Protein AF-A0A6V7HSR3-F1 (afdb_monomer)

Solvent-accessible surface area (backbone atoms only — not comparable to full-atom values): 5310 Å² total; per-residue (Å²): 140,84,80,75,84,73,58,70,68,56,50,52,51,50,30,56,45,45,61,39,98,61,32,75,79,50,52,60,69,57,50,15,46,52,44,39,31,35,43,52,32,24,72,74,68,78,34,58,56,67,58,33,56,57,38,59,58,28,54,84,78,61,82,62,66,62,34,54,52,31,43,51,61,47,47,53,53,52,51,66,71,31,65,87,42,91,63,32,74,78,73,106

InterPro domains:
  IPR024571 ERAP1-like C-terminal domain [PF11838] (1-92)
  IPR050344 Peptidase M1 family aminopeptidases [PTHR11533] (1-88)

Foldseek 3Di:
DDADDDPPVVLVVLLVCLLDPNVVVQPPQRLLSNLLNLLVCCVVVNHPVVSSVSSCVSCVVDDDPSNVVSNCVSVVVVCVVCVPPPCNVVSD

Secondary structure (DSSP, 8-state):
-------HHHHHHHHHHHTSTTGGGS-HHHHHHHHHHHHHHHHTTSS-HHHHHHHHGGGGG---HHHHHHHHHHHHHHHHHHTTSTTHHHH-

Radius of gyration: 12.99 Å; Cα contacts (8 Å, |Δi|>4): 76; chains: 1; bounding box: 30×30×33 Å

pLDDT: mean 95.95, std 4.63, range [63.94, 98.56]

Mean predicted aligned error: 2.65 Å

Nearest PDB structures (foldseek):
  5lhd-assembly1_A  TM=9.501E-01  e=6.294E-04  Homo sapiens
  4kxb-assembly1_A  TM=9.538E-01  e=2.209E-03  Homo sapiens
  7mwb-assembly1_A  TM=9.222E-01  e=1.701E-03  Homo sapiens
  3qnf-assembly1_A  TM=9.169E-01  e=3.187E-03  Homo sapiens
  4p8q-assembly1_B  TM=9.239E-01  e=1.309E-02  Homo sapiens

Sequence (92 aa):
YYRVNYDKTNWDLLTKFLQSSNFEQIPKINRAQLIDDALNLARVGQLEYKVALDLIKYLKAEYDYIPWYSAFQGLGFLQRVLASSKIYSNFK

Organism: NCBI:txid1563983

Structure (mmCIF, N/CA/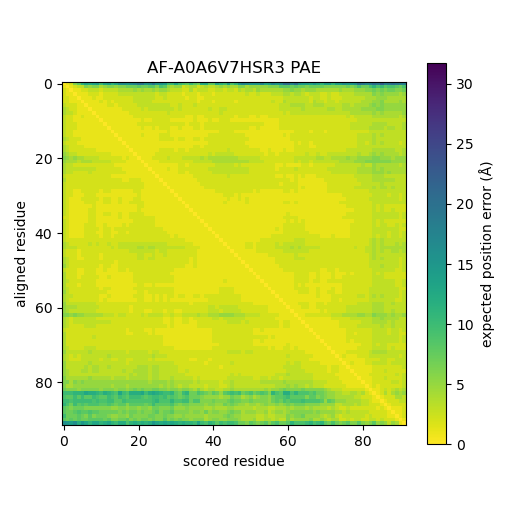C/O backbone):
data_AF-A0A6V7HSR3-F1
#
_entry.id   AF-A0A6V7HSR3-F1
#
loop_
_atom_site.group_PDB
_atom_site.id
_atom_site.type_symbol
_atom_site.label_atom_id
_atom_site.label_alt_id
_atom_site.label_comp_id
_atom_site.label_asym_id
_atom_site.label_entity_id
_atom_site.label_seq_id
_atom_site.pdbx_PDB_ins_code
_atom_site.Cartn_x
_atom_site.Cartn_y
_atom_site.Cartn_z
_atom_site.occupancy
_atom_site.B_iso_or_equiv
_atom_site.auth_seq_id
_atom_site.auth_comp_id
_atom_site.auth_asym_id
_atom_site.auth_atom_id
_atom_site.pdbx_PDB_model_num
ATOM 1 N N . TYR A 1 1 ? 3.139 -20.004 6.200 1.00 63.94 1 TYR A N 1
ATOM 2 C CA . TYR A 1 1 ? 3.018 -18.573 5.858 1.00 63.94 1 TYR A CA 1
ATOM 3 C C . TYR A 1 1 ? 2.393 -18.484 4.473 1.00 63.94 1 TYR A C 1
ATOM 5 O O . TYR A 1 1 ? 2.852 -19.213 3.602 1.00 63.94 1 TYR A O 1
ATOM 13 N N . TYR A 1 2 ? 1.320 -17.709 4.292 1.00 87.75 2 TYR A N 1
ATOM 14 C CA . TYR A 1 2 ? 0.542 -17.623 3.045 1.00 87.75 2 TYR A CA 1
ATOM 15 C C . TYR A 1 2 ? 0.159 -16.168 2.743 1.00 87.75 2 TYR A C 1
ATOM 17 O O . TYR A 1 2 ? 0.144 -15.343 3.653 1.00 87.75 2 TYR A O 1
ATOM 25 N N . ARG A 1 3 ? -0.151 -15.880 1.472 1.00 93.94 3 ARG A N 1
ATOM 26 C CA . ARG A 1 3 ? -0.688 -14.592 1.003 1.00 93.94 3 ARG A CA 1
ATOM 27 C C . ARG A 1 3 ? -2.188 -14.688 0.816 1.00 93.94 3 ARG A C 1
ATOM 29 O O . ARG A 1 3 ? -2.671 -15.751 0.421 1.00 93.94 3 ARG A O 1
ATOM 36 N N . VAL A 1 4 ? -2.907 -13.598 1.050 1.00 96.75 4 VAL A N 1
ATOM 37 C CA . VAL A 1 4 ? -4.355 -13.552 0.835 1.00 96.75 4 VAL A CA 1
ATOM 38 C C . VAL A 1 4 ? -4.670 -12.655 -0.350 1.00 96.75 4 VAL A C 1
ATOM 40 O O . VAL A 1 4 ? -4.282 -11.490 -0.379 1.00 96.75 4 VAL A O 1
ATOM 43 N N . ASN A 1 5 ? -5.387 -13.207 -1.328 1.00 97.44 5 ASN A N 1
ATOM 44 C CA . ASN A 1 5 ? -5.964 -12.432 -2.417 1.00 97.44 5 ASN A CA 1
ATOM 45 C C . ASN A 1 5 ? -7.482 -12.385 -2.256 1.00 97.44 5 ASN A C 1
ATOM 47 O O . ASN A 1 5 ? -8.111 -13.410 -1.991 1.00 97.44 5 ASN A O 1
ATOM 51 N N . TYR A 1 6 ? -8.047 -11.201 -2.440 1.00 96.88 6 TYR A N 1
ATOM 52 C CA . TYR A 1 6 ? -9.480 -10.959 -2.416 1.00 96.88 6 TYR A CA 1
ATOM 53 C C . TYR A 1 6 ? -9.979 -10.634 -3.823 1.00 96.88 6 TYR A C 1
ATOM 55 O O . TYR A 1 6 ? -9.208 -10.245 -4.703 1.00 96.88 6 TYR A O 1
ATOM 63 N N . ASP A 1 7 ? -11.284 -10.758 -4.046 1.00 96.25 7 ASP A N 1
ATOM 64 C CA . ASP A 1 7 ? -11.890 -10.169 -5.234 1.00 96.25 7 ASP A CA 1
ATOM 65 C C . ASP A 1 7 ? -11.768 -8.632 -5.223 1.00 96.25 7 ASP A C 1
ATOM 67 O O . ASP A 1 7 ? -11.461 -7.993 -4.210 1.00 96.25 7 ASP A O 1
ATOM 71 N N . LYS A 1 8 ? -12.017 -8.025 -6.384 1.00 93.88 8 LYS A N 1
ATOM 72 C CA . LYS A 1 8 ? -11.906 -6.576 -6.582 1.00 93.88 8 LYS A CA 1
ATOM 73 C C . LYS A 1 8 ? -12.799 -5.779 -5.629 1.00 93.88 8 LYS A C 1
ATOM 75 O O . LYS A 1 8 ? -12.365 -4.755 -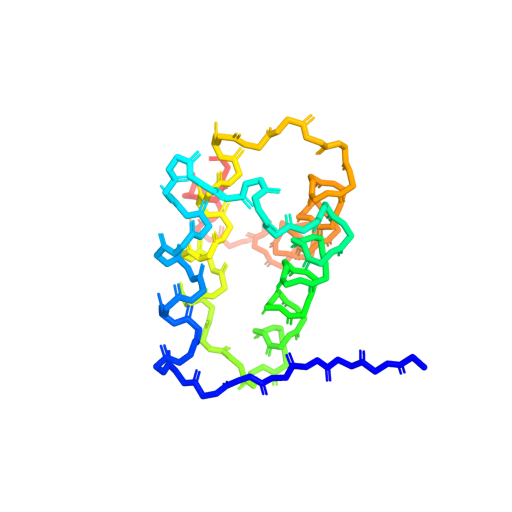5.113 1.00 93.88 8 LYS A O 1
ATOM 80 N N . THR A 1 9 ? -14.015 -6.254 -5.366 1.00 97.25 9 THR A N 1
ATOM 81 C CA . THR A 1 9 ? -14.961 -5.574 -4.476 1.00 97.25 9 THR A CA 1
ATOM 82 C C . THR A 1 9 ? -14.422 -5.521 -3.051 1.00 97.25 9 THR A C 1
ATOM 84 O O . THR A 1 9 ? -14.455 -4.467 -2.419 1.00 97.25 9 THR A O 1
ATOM 87 N N . ASN A 1 10 ? -13.862 -6.621 -2.561 1.00 98.19 10 ASN A N 1
ATOM 88 C CA . ASN A 1 10 ? -13.247 -6.683 -1.243 1.00 98.19 10 ASN A CA 1
ATOM 89 C C . ASN A 1 10 ? -11.981 -5.820 -1.148 1.00 98.19 10 ASN A C 1
ATOM 91 O O . ASN A 1 10 ? -11.812 -5.104 -0.160 1.00 98.19 10 ASN A O 1
ATOM 95 N N . TRP A 1 11 ? -11.133 -5.794 -2.180 1.00 98.25 11 TRP A N 1
ATOM 96 C CA . TRP A 1 11 ? -10.003 -4.858 -2.226 1.00 98.25 11 TRP A CA 1
ATOM 97 C C . TRP A 1 11 ? -10.442 -3.389 -2.205 1.00 98.25 11 TRP A C 1
ATOM 99 O O . TRP A 1 11 ? -9.823 -2.573 -1.517 1.00 98.25 11 TRP A O 1
ATOM 109 N N . ASP A 1 12 ? -11.523 -3.047 -2.906 1.00 97.69 12 ASP A N 1
ATOM 110 C CA . ASP A 1 12 ? -12.080 -1.694 -2.902 1.00 97.69 12 ASP A CA 1
ATOM 111 C C . ASP A 1 12 ? -12.639 -1.319 -1.518 1.00 97.69 12 ASP A C 1
ATOM 113 O O . ASP A 1 12 ? -12.446 -0.192 -1.053 1.00 97.69 12 ASP A O 1
ATOM 117 N N . LEU A 1 13 ? -13.301 -2.254 -0.827 1.00 98.38 13 LEU A N 1
ATOM 118 C CA . LEU A 1 13 ? -13.794 -2.053 0.541 1.00 98.38 13 LEU A CA 1
ATOM 119 C C . LEU A 1 13 ? -12.647 -1.867 1.538 1.00 98.38 13 LEU A C 1
ATOM 121 O O . LEU A 1 13 ? -12.682 -0.931 2.337 1.00 98.38 13 LEU A O 1
ATOM 125 N N . LEU A 1 14 ? -11.610 -2.705 1.459 1.00 98.50 14 LEU A N 1
ATOM 126 C CA . LEU A 1 14 ? -10.414 -2.593 2.296 1.00 98.50 14 LEU A CA 1
ATOM 127 C C . LEU A 1 14 ? -9.698 -1.263 2.063 1.00 98.50 14 LEU A C 1
ATOM 129 O O . LEU A 1 14 ? -9.362 -0.572 3.020 1.00 98.50 14 LEU A O 1
ATOM 133 N N . THR A 1 15 ? -9.529 -0.863 0.801 1.00 98.44 15 THR A N 1
ATOM 134 C CA . THR A 1 15 ? -8.942 0.433 0.435 1.00 98.44 15 THR A CA 1
ATOM 135 C C . THR A 1 15 ? -9.731 1.593 1.040 1.00 98.44 15 THR A C 1
ATOM 137 O O . THR A 1 15 ? -9.147 2.470 1.674 1.00 98.44 15 THR A O 1
ATOM 140 N N . LYS A 1 16 ? -11.064 1.586 0.904 1.00 98.38 16 LYS A N 1
ATOM 141 C CA . LYS A 1 16 ? -11.933 2.618 1.493 1.00 98.38 16 LYS A CA 1
ATOM 142 C C . LYS A 1 16 ? -11.826 2.660 3.015 1.00 98.38 16 LYS A C 1
ATOM 144 O O . LYS A 1 16 ? -11.772 3.746 3.584 1.00 98.38 16 LYS A O 1
ATOM 149 N N . PHE A 1 17 ? -11.782 1.500 3.670 1.00 98.50 17 PHE A N 1
ATOM 150 C CA . PHE A 1 17 ? -11.658 1.426 5.123 1.00 98.50 17 PHE A CA 1
ATOM 151 C C . PHE A 1 17 ? -10.303 1.954 5.604 1.00 98.50 17 PHE A C 1
ATOM 153 O O . PHE A 1 17 ? -10.256 2.769 6.524 1.00 98.50 17 PHE A O 1
ATOM 160 N N . LEU A 1 18 ? -9.210 1.546 4.952 1.00 98.38 18 LEU A N 1
ATOM 161 C CA . LEU A 1 18 ? -7.858 2.002 5.277 1.00 98.38 18 LEU A CA 1
ATOM 162 C C . LEU A 1 18 ? -7.692 3.515 5.093 1.00 98.38 18 LEU A C 1
ATOM 164 O O . LEU A 1 18 ? -6.972 4.145 5.856 1.00 98.38 18 LEU A O 1
ATOM 168 N N . GLN A 1 19 ? -8.373 4.113 4.116 1.00 98.00 19 GLN A N 1
ATOM 169 C CA . GLN A 1 19 ? -8.356 5.564 3.895 1.00 98.00 19 GLN A CA 1
ATOM 170 C C . GLN A 1 19 ? -9.308 6.348 4.818 1.00 98.00 19 GLN A C 1
ATOM 172 O O . GLN A 1 19 ? -9.366 7.575 4.735 1.00 98.00 19 GLN A O 1
ATOM 177 N N . SER A 1 20 ? -10.066 5.672 5.684 1.00 98.00 20 SER A N 1
ATOM 178 C CA . SER A 1 20 ? -10.942 6.321 6.663 1.00 98.00 20 SER A CA 1
ATOM 179 C C . SER A 1 20 ? -10.189 6.707 7.940 1.00 98.00 20 SER A C 1
ATOM 181 O O . SER A 1 20 ? -9.104 6.201 8.217 1.00 98.00 20 SER A O 1
ATOM 183 N N . SER A 1 21 ? -10.805 7.533 8.789 1.00 96.81 21 SER A N 1
ATOM 184 C CA . SER A 1 21 ? -10.285 7.843 10.131 1.00 96.81 21 SER A CA 1
ATOM 185 C C . SER A 1 21 ? -10.256 6.639 11.083 1.00 96.81 21 SER A C 1
ATOM 187 O O . SER A 1 21 ? -9.700 6.739 12.168 1.00 96.81 21 SER A O 1
ATOM 189 N N . ASN A 1 22 ? -10.864 5.512 10.700 1.00 97.44 22 ASN A N 1
ATOM 190 C CA . ASN A 1 22 ? -11.023 4.323 11.537 1.00 97.44 22 ASN A CA 1
ATOM 191 C C . ASN A 1 22 ? -10.025 3.207 11.194 1.00 97.44 22 ASN A C 1
ATOM 193 O O . ASN A 1 22 ? -10.167 2.090 11.691 1.00 97.44 22 ASN A O 1
ATOM 197 N N . PHE A 1 23 ? -9.033 3.475 10.341 1.00 98.00 23 PHE A N 1
ATOM 198 C CA . PHE A 1 23 ? -8.110 2.454 9.836 1.00 98.00 23 PHE A CA 1
ATOM 199 C C . PHE A 1 23 ? -7.365 1.694 10.948 1.00 98.00 23 PHE A C 1
ATOM 201 O O . PHE A 1 23 ? -7.039 0.520 10.775 1.00 98.00 23 PHE A O 1
ATOM 208 N N . GLU A 1 24 ? -7.153 2.325 12.106 1.00 97.75 24 GLU A N 1
ATOM 209 C CA . GLU A 1 24 ? -6.503 1.726 13.276 1.00 97.75 24 GLU A CA 1
ATOM 210 C C . GLU A 1 24 ? -7.291 0.564 13.899 1.00 97.75 24 GLU A C 1
ATOM 212 O O . GLU A 1 24 ? -6.711 -0.244 14.624 1.00 97.75 24 GLU A O 1
ATOM 217 N N . GLN A 1 25 ? -8.582 0.413 13.572 1.00 98.00 25 GLN A N 1
ATOM 218 C CA . GLN A 1 25 ? -9.355 -0.774 13.952 1.00 98.00 25 GLN A CA 1
ATOM 219 C C . GLN A 1 25 ? -8.810 -2.053 13.300 1.00 98.00 25 GLN A C 1
ATOM 221 O O . GLN A 1 25 ? -8.978 -3.140 13.850 1.00 98.00 25 GLN A O 1
ATOM 226 N N . ILE A 1 26 ? -8.137 -1.943 12.147 1.00 98.06 26 ILE A N 1
ATOM 227 C CA . ILE A 1 26 ? -7.345 -3.043 11.597 1.00 98.06 26 ILE A CA 1
ATOM 228 C C . ILE A 1 26 ? -5.985 -3.019 12.302 1.00 98.06 26 ILE A C 1
ATOM 230 O O . ILE A 1 26 ? -5.269 -2.023 12.179 1.00 98.06 26 ILE A O 1
ATOM 234 N N . PRO A 1 27 ? -5.565 -4.100 12.986 1.00 98.19 27 PRO A N 1
ATOM 235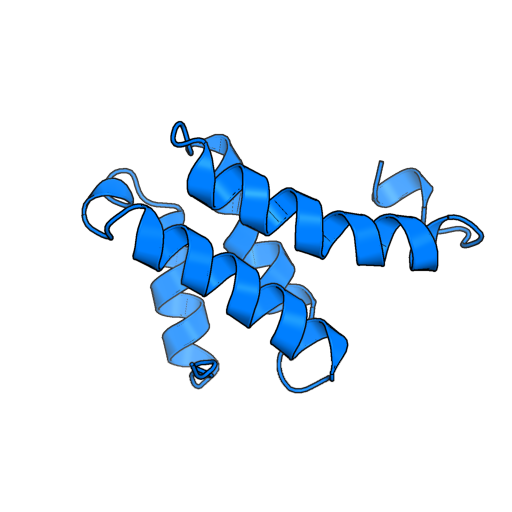 C CA . PRO A 1 27 ? -4.275 -4.139 13.664 1.00 98.19 27 PRO A CA 1
ATOM 236 C C . PRO A 1 27 ? -3.110 -3.860 12.712 1.00 98.19 27 PRO A C 1
ATOM 238 O O . PRO A 1 27 ? -3.112 -4.304 11.563 1.00 98.19 27 PRO A O 1
ATOM 241 N N . LYS A 1 28 ? -2.061 -3.193 13.200 1.00 98.25 28 LYS A N 1
ATOM 242 C CA . LYS A 1 28 ? -0.898 -2.801 12.382 1.00 98.25 28 LYS A CA 1
ATOM 243 C C . LYS A 1 28 ? -0.241 -3.948 11.614 1.00 98.25 28 LYS A C 1
ATOM 245 O O . LYS A 1 28 ? 0.213 -3.751 10.493 1.00 98.25 28 LYS A O 1
ATOM 250 N N . ILE A 1 29 ? -0.230 -5.155 12.184 1.00 98.06 29 ILE A N 1
ATOM 251 C CA . ILE A 1 29 ? 0.298 -6.357 11.520 1.00 98.06 29 ILE A CA 1
ATOM 252 C C . ILE A 1 29 ? -0.561 -6.709 1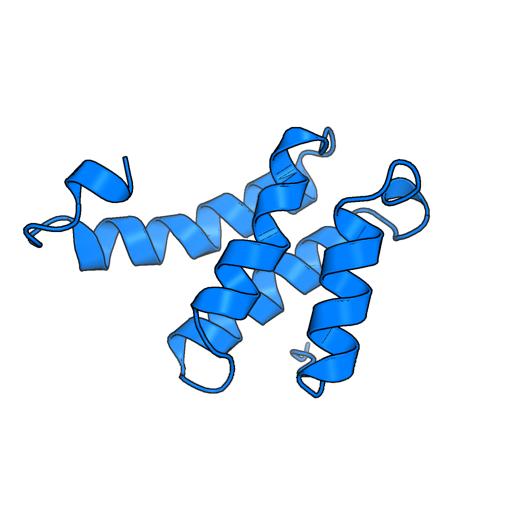0.299 1.00 98.06 29 ILE A C 1
ATOM 254 O O . ILE A 1 29 ? -0.023 -6.976 9.229 1.00 98.06 29 ILE A O 1
ATOM 258 N N . ASN A 1 30 ? -1.886 -6.643 10.426 1.00 98.19 30 ASN A N 1
ATOM 259 C CA . ASN A 1 30 ? -2.812 -6.895 9.326 1.00 98.19 30 ASN A CA 1
ATOM 260 C C . ASN A 1 30 ? -2.726 -5.803 8.256 1.00 98.19 30 ASN A C 1
ATOM 262 O O . ASN A 1 30 ? -2.733 -6.127 7.075 1.00 98.19 30 ASN A O 1
ATOM 266 N N . ARG A 1 31 ? -2.577 -4.525 8.632 1.00 98.50 31 ARG A N 1
ATOM 267 C CA . ARG A 1 31 ? -2.362 -3.440 7.654 1.00 98.50 31 ARG A CA 1
ATOM 268 C C . ARG A 1 31 ? -1.074 -3.653 6.858 1.00 98.50 31 ARG A C 1
ATOM 270 O O . ARG A 1 31 ? -1.072 -3.569 5.634 1.00 98.50 31 ARG A O 1
ATOM 277 N N . ALA A 1 32 ? 0.001 -4.029 7.546 1.00 98.44 32 ALA A N 1
ATOM 278 C CA . ALA A 1 32 ? 1.271 -4.370 6.918 1.00 98.44 32 ALA A CA 1
ATOM 279 C C . ALA A 1 32 ? 1.180 -5.597 6.001 1.00 98.44 32 ALA A C 1
ATOM 281 O O . ALA A 1 32 ? 1.800 -5.605 4.938 1.00 98.44 32 ALA A O 1
ATOM 282 N N . GLN A 1 33 ? 0.395 -6.607 6.387 1.00 98.12 33 GLN A N 1
ATOM 283 C CA . GLN A 1 33 ? 0.118 -7.770 5.548 1.00 98.12 33 GLN A CA 1
ATOM 284 C C . GLN A 1 33 ? -0.695 -7.389 4.306 1.00 98.12 33 GLN A C 1
ATOM 286 O O . GLN A 1 33 ? -0.350 -7.828 3.218 1.00 98.12 33 GLN A O 1
ATOM 291 N N . LEU A 1 34 ? -1.724 -6.544 4.436 1.00 98.50 34 LEU A N 1
ATOM 292 C CA . LEU A 1 34 ? -2.519 -6.063 3.300 1.00 98.50 34 LEU A CA 1
ATOM 293 C C . LEU A 1 34 ? -1.650 -5.328 2.273 1.00 98.50 34 LEU A C 1
ATOM 295 O O . LEU A 1 34 ? -1.797 -5.560 1.077 1.00 98.50 34 LEU A O 1
ATOM 299 N N . ILE A 1 35 ? -0.720 -4.484 2.732 1.00 98.56 35 ILE A N 1
ATOM 300 C CA . ILE A 1 35 ? 0.245 -3.805 1.857 1.00 98.56 35 ILE A CA 1
ATOM 301 C C . ILE A 1 35 ? 1.162 -4.816 1.161 1.00 98.56 35 ILE A C 1
ATOM 303 O O . ILE A 1 35 ? 1.340 -4.746 -0.057 1.00 98.56 35 ILE A O 1
ATOM 307 N N . ASP A 1 36 ? 1.760 -5.736 1.924 1.00 98.19 36 ASP A N 1
ATOM 308 C CA . ASP A 1 36 ? 2.698 -6.721 1.381 1.00 98.19 36 ASP A CA 1
ATOM 309 C C . ASP A 1 36 ? 2.003 -7.638 0.365 1.00 98.19 36 ASP A C 1
ATOM 311 O O . ASP A 1 36 ? 2.500 -7.820 -0.748 1.00 98.19 36 ASP A O 1
ATOM 315 N N . ASP A 1 37 ? 0.820 -8.155 0.693 1.00 98.31 37 ASP A N 1
ATOM 316 C CA . ASP A 1 37 ? 0.030 -8.990 -0.208 1.00 98.31 37 ASP A CA 1
ATOM 317 C C . ASP A 1 37 ? -0.374 -8.210 -1.463 1.00 98.31 37 ASP A C 1
ATOM 319 O O . ASP A 1 37 ? -0.091 -8.676 -2.565 1.00 98.31 37 ASP A O 1
ATOM 323 N N . ALA A 1 38 ? -0.921 -6.995 -1.340 1.00 98.38 38 ALA A N 1
ATOM 324 C CA . ALA A 1 38 ? -1.324 -6.198 -2.499 1.00 98.38 38 ALA A CA 1
ATOM 325 C C . ALA A 1 38 ? -0.151 -5.912 -3.458 1.00 98.38 38 ALA A C 1
ATOM 327 O O . ALA A 1 38 ? -0.275 -6.106 -4.670 1.00 98.38 38 ALA A O 1
ATOM 328 N N . LEU A 1 39 ? 1.012 -5.499 -2.939 1.00 98.00 39 LEU A N 1
ATOM 329 C CA . LEU A 1 39 ? 2.179 -5.172 -3.768 1.00 98.00 39 LEU A CA 1
ATOM 330 C C . LEU A 1 39 ? 2.826 -6.416 -4.397 1.00 98.00 39 LEU A C 1
ATOM 332 O O . LEU A 1 39 ? 3.297 -6.347 -5.536 1.00 98.00 39 LEU A O 1
ATOM 336 N N . ASN A 1 40 ? 2.844 -7.558 -3.700 1.00 97.69 40 ASN A N 1
ATOM 337 C CA . ASN A 1 40 ? 3.368 -8.806 -4.263 1.00 97.69 40 ASN A CA 1
ATOM 338 C C . ASN A 1 40 ? 2.399 -9.438 -5.270 1.00 97.69 40 ASN A C 1
ATOM 340 O O . ASN A 1 40 ? 2.854 -9.915 -6.307 1.00 97.69 40 ASN A O 1
ATOM 344 N N . LEU A 1 41 ? 1.088 -9.405 -5.016 1.00 98.25 41 LEU A N 1
ATOM 345 C CA . LEU A 1 41 ? 0.069 -9.870 -5.962 1.00 98.25 41 LEU A CA 1
ATOM 346 C C . LEU A 1 41 ? 0.090 -9.031 -7.241 1.00 98.25 41 LEU A C 1
ATOM 348 O O . LEU A 1 41 ? 0.035 -9.585 -8.339 1.00 98.25 41 LEU A O 1
ATOM 352 N N . ALA A 1 42 ? 0.259 -7.711 -7.115 1.00 97.62 42 ALA A N 1
ATOM 353 C CA . ALA A 1 42 ? 0.409 -6.836 -8.270 1.00 97.62 42 ALA A CA 1
ATOM 354 C C . ALA A 1 42 ? 1.670 -7.147 -9.083 1.00 97.62 42 ALA A C 1
ATOM 356 O O . ALA A 1 42 ? 1.622 -7.200 -10.311 1.00 97.62 42 ALA A O 1
ATOM 357 N N . ARG A 1 43 ? 2.785 -7.448 -8.405 1.00 96.06 43 ARG A N 1
ATOM 358 C CA . ARG A 1 43 ? 4.043 -7.842 -9.057 1.00 96.06 43 ARG A CA 1
ATOM 359 C C . ARG A 1 43 ? 3.894 -9.080 -9.942 1.00 96.06 43 ARG A C 1
ATOM 361 O O . ARG A 1 43 ? 4.527 -9.139 -10.991 1.00 96.06 43 ARG A O 1
ATOM 368 N N . VAL A 1 44 ? 3.094 -10.059 -9.523 1.00 96.50 44 VAL A N 1
ATOM 369 C CA . VAL A 1 44 ? 2.878 -11.310 -10.275 1.00 96.50 44 VAL A CA 1
ATOM 370 C C . VAL A 1 44 ? 1.648 -11.259 -11.192 1.00 96.50 44 VAL A C 1
ATOM 372 O O . VAL A 1 44 ? 1.264 -12.281 -11.752 1.00 96.50 44 VAL A O 1
ATOM 375 N N . GLY A 1 45 ? 1.015 -10.090 -11.346 1.00 96.44 45 GLY A N 1
ATOM 376 C CA . GLY A 1 45 ? -0.151 -9.901 -12.214 1.00 96.44 45 GLY A CA 1
ATOM 377 C C . GLY A 1 45 ? -1.461 -10.496 -11.680 1.00 96.44 45 GLY A C 1
ATOM 378 O O . GLY A 1 45 ? -2.424 -10.605 -12.431 1.00 96.44 45 GLY A O 1
ATOM 379 N N . GLN A 1 46 ? -1.516 -10.873 -10.399 1.00 97.56 46 GLN A N 1
ATOM 380 C CA . GLN A 1 46 ? -2.720 -11.404 -9.737 1.00 97.56 46 GLN A CA 1
ATOM 381 C C . GLN A 1 46 ? -3.608 -10.315 -9.116 1.00 97.56 46 GLN A C 1
ATOM 383 O O . GLN A 1 46 ? -4.716 -10.603 -8.664 1.00 97.56 46 GLN A O 1
ATOM 388 N N . LEU A 1 47 ? -3.122 -9.075 -9.092 1.00 97.88 47 LEU A N 1
ATOM 389 C CA . LEU A 1 47 ? -3.862 -7.876 -8.717 1.00 97.88 47 LEU A CA 1
ATOM 390 C C . LEU A 1 47 ? -3.468 -6.743 -9.671 1.00 97.88 47 LEU A C 1
ATOM 392 O O . LEU A 1 47 ? -2.317 -6.643 -10.089 1.00 97.88 47 LEU A O 1
ATOM 396 N N . GLU A 1 48 ? -4.399 -5.867 -10.032 1.00 97.62 48 GLU A N 1
ATOM 397 C CA . GLU A 1 48 ? -4.047 -4.684 -10.818 1.00 97.6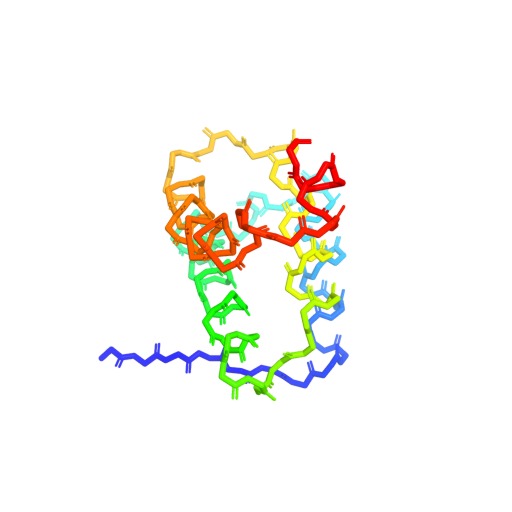2 48 GLU A CA 1
ATOM 398 C C . GLU A 1 48 ? -3.160 -3.745 -9.981 1.00 97.62 48 GLU A C 1
ATOM 400 O O . GLU A 1 48 ? -3.507 -3.402 -8.848 1.00 97.62 48 GLU A O 1
ATOM 405 N N . TYR A 1 49 ? -2.060 -3.238 -10.554 1.00 95.88 49 TYR A N 1
ATOM 406 C CA . TYR A 1 49 ? -1.222 -2.237 -9.876 1.00 95.88 49 TYR A CA 1
ATOM 407 C C . TYR A 1 49 ? -2.018 -1.008 -9.436 1.00 95.88 49 TYR A C 1
ATOM 409 O O . TYR A 1 49 ? -1.712 -0.435 -8.397 1.00 95.88 49 TYR A O 1
ATOM 417 N N . LYS A 1 50 ? -3.067 -0.632 -10.176 1.00 96.75 50 LYS A N 1
ATOM 418 C CA . LYS A 1 50 ? -3.981 0.439 -9.772 1.00 96.75 50 LYS A CA 1
ATOM 419 C C . LYS A 1 50 ? -4.570 0.182 -8.381 1.00 96.75 50 LYS A C 1
ATOM 421 O O . LYS A 1 50 ? -4.554 1.087 -7.560 1.00 96.75 50 LYS A O 1
ATOM 426 N N . VAL A 1 51 ? -5.038 -1.036 -8.107 1.00 97.88 51 VAL A N 1
ATOM 427 C CA . VAL A 1 51 ? -5.645 -1.397 -6.817 1.00 97.88 51 VAL A CA 1
ATOM 428 C C . VAL A 1 51 ? -4.601 -1.371 -5.703 1.00 97.88 51 VAL A C 1
ATOM 430 O O . VAL A 1 51 ? -4.830 -0.760 -4.665 1.00 97.88 51 VAL A O 1
ATOM 433 N N . ALA A 1 52 ? -3.422 -1.956 -5.933 1.00 97.94 52 ALA A N 1
ATOM 434 C CA . ALA A 1 52 ? -2.351 -1.950 -4.938 1.00 97.94 52 ALA A CA 1
ATOM 435 C C . ALA A 1 52 ? -1.843 -0.529 -4.625 1.00 97.94 52 ALA A C 1
ATOM 437 O O . ALA A 1 52 ? -1.638 -0.183 -3.463 1.00 97.94 52 ALA A O 1
ATOM 438 N N . LEU A 1 53 ? -1.672 0.309 -5.654 1.00 97.31 53 LEU A N 1
ATOM 439 C CA . LEU A 1 53 ? -1.251 1.701 -5.497 1.00 97.31 53 LEU A CA 1
ATOM 440 C C . LEU A 1 53 ? -2.348 2.568 -4.867 1.00 97.31 53 LEU A C 1
ATOM 442 O O . LEU A 1 53 ? -2.033 3.457 -4.082 1.00 97.31 53 LEU A O 1
ATOM 446 N N . ASP A 1 54 ? -3.624 2.309 -5.170 1.00 98.19 54 ASP A N 1
ATOM 447 C CA . ASP A 1 54 ? -4.758 2.973 -4.521 1.00 98.19 54 ASP A CA 1
ATOM 448 C C . ASP A 1 54 ? -4.836 2.608 -3.032 1.00 98.19 54 ASP A C 1
ATOM 450 O O . ASP A 1 54 ? -5.049 3.496 -2.203 1.00 98.19 54 ASP A O 1
ATOM 454 N N . LEU A 1 55 ? -4.592 1.342 -2.679 1.00 98.44 55 LEU A N 1
ATOM 455 C CA . LEU A 1 55 ? -4.562 0.881 -1.293 1.00 98.44 55 LEU A CA 1
ATOM 456 C C . LEU A 1 55 ? -3.519 1.652 -0.484 1.00 98.44 55 LEU A C 1
ATOM 458 O O . LEU A 1 55 ? -3.873 2.292 0.503 1.00 98.44 55 LEU A O 1
ATOM 462 N N . ILE A 1 56 ? -2.256 1.681 -0.925 1.00 98.00 56 ILE A N 1
ATOM 463 C CA . ILE A 1 56 ? -1.161 2.300 -0.155 1.00 98.00 56 ILE A CA 1
ATOM 464 C C . ILE A 1 56 ? -1.254 3.829 -0.031 1.00 98.00 56 ILE A C 1
ATOM 466 O O . ILE A 1 56 ? -0.506 4.412 0.749 1.00 98.00 56 ILE A O 1
ATOM 470 N N . LYS A 1 57 ? -2.185 4.505 -0.724 1.00 98.12 57 LYS A N 1
ATOM 471 C CA . LYS A 1 57 ? -2.452 5.943 -0.502 1.00 98.12 57 LYS A CA 1
ATOM 472 C C . LYS A 1 57 ? -2.840 6.248 0.943 1.00 98.12 57 LYS A C 1
ATOM 474 O O . LYS A 1 57 ? -2.607 7.362 1.411 1.00 98.12 57 LYS A O 1
ATOM 479 N N . TYR A 1 58 ? -3.400 5.265 1.650 1.00 98.12 58 TYR A N 1
ATOM 480 C CA . TYR A 1 58 ? -3.758 5.410 3.056 1.00 98.12 58 TYR A CA 1
ATOM 481 C C . TYR A 1 58 ? -2.548 5.715 3.956 1.00 98.12 58 TYR A C 1
ATOM 483 O O . TYR A 1 58 ? -2.719 6.349 4.994 1.00 98.12 58 TYR A O 1
ATOM 491 N N . LEU A 1 59 ? -1.325 5.349 3.534 1.00 98.25 59 LEU A N 1
ATOM 492 C CA . LEU A 1 59 ? -0.090 5.578 4.293 1.00 98.25 59 LEU A CA 1
ATOM 493 C C . LEU A 1 59 ? 0.117 7.045 4.685 1.00 98.25 59 LEU A C 1
ATOM 495 O O . LEU A 1 59 ? 0.794 7.322 5.667 1.00 98.25 59 LEU A O 1
ATOM 499 N N . LYS A 1 60 ? -0.514 7.994 3.980 1.00 97.62 60 LYS A N 1
ATOM 500 C CA . LYS A 1 60 ? -0.531 9.412 4.368 1.00 97.62 60 LYS A CA 1
ATOM 501 C C . LYS A 1 60 ? -1.024 9.642 5.810 1.00 97.62 60 LYS A C 1
ATOM 503 O O . LYS A 1 60 ? -0.633 10.635 6.417 1.00 97.62 60 LYS A O 1
ATOM 508 N N . ALA A 1 61 ? -1.879 8.763 6.330 1.00 97.56 61 ALA A N 1
ATOM 509 C CA . ALA A 1 61 ? -2.414 8.803 7.691 1.00 97.56 61 ALA A CA 1
ATOM 510 C C . ALA A 1 61 ? -1.798 7.739 8.623 1.00 97.56 61 ALA A C 1
ATOM 512 O O . ALA A 1 61 ? -2.216 7.630 9.768 1.00 97.56 61 ALA A O 1
ATOM 513 N N . GLU A 1 62 ? -0.833 6.943 8.154 1.00 97.88 62 GLU A N 1
ATOM 514 C CA . GLU A 1 62 ? -0.244 5.837 8.914 1.00 97.88 62 GLU A CA 1
ATOM 515 C C . GLU A 1 62 ? 0.933 6.299 9.782 1.00 97.88 62 GLU A C 1
ATOM 517 O O . GLU A 1 62 ? 1.862 6.949 9.293 1.00 97.88 62 GLU A O 1
ATOM 522 N N . TYR A 1 63 ? 0.935 5.878 11.048 1.00 96.50 63 TYR A N 1
ATOM 523 C CA . TYR A 1 63 ? 1.963 6.235 12.034 1.00 96.50 63 TYR A CA 1
ATOM 524 C C . TYR A 1 63 ? 2.799 5.037 12.497 1.00 96.50 63 TYR A C 1
ATOM 526 O O . TYR A 1 63 ? 3.899 5.220 13.021 1.00 96.50 63 TYR A O 1
ATOM 534 N N . ASP A 1 64 ? 2.315 3.804 12.310 1.00 98.25 64 ASP A N 1
ATOM 535 C CA . ASP A 1 64 ? 3.053 2.616 12.724 1.00 98.25 64 ASP A CA 1
ATOM 536 C C . ASP A 1 64 ? 4.215 2.313 11.765 1.00 98.25 64 ASP A C 1
ATOM 538 O O . ASP A 1 64 ? 4.090 2.353 10.542 1.00 98.25 64 ASP A O 1
ATOM 542 N N . TYR A 1 65 ? 5.354 1.903 12.327 1.00 97.81 65 TYR A N 1
ATOM 543 C CA . TYR A 1 65 ? 6.536 1.521 11.548 1.00 97.81 65 TYR A CA 1
ATOM 544 C C . TYR A 1 65 ? 6.294 0.306 10.636 1.00 97.81 65 TYR A C 1
ATOM 546 O O . TYR A 1 65 ? 6.783 0.262 9.508 1.00 97.81 65 TYR A O 1
ATOM 554 N N . ILE A 1 66 ? 5.556 -0.697 11.125 1.00 97.94 66 ILE A N 1
ATOM 555 C CA . ILE A 1 66 ? 5.440 -2.004 10.460 1.00 97.94 66 ILE A CA 1
ATOM 556 C C . ILE A 1 66 ? 4.767 -1.880 9.071 1.00 97.94 66 ILE A C 1
ATOM 558 O O . ILE A 1 66 ? 5.327 -2.408 8.109 1.00 97.94 66 ILE A O 1
ATOM 562 N N . PRO A 1 67 ? 3.641 -1.155 8.899 1.00 98.44 67 PRO A N 1
ATOM 563 C CA . PRO A 1 67 ? 3.051 -0.935 7.575 1.00 98.44 67 PRO A CA 1
ATOM 564 C C . PRO A 1 67 ? 3.940 -0.134 6.614 1.00 98.44 67 PRO A C 1
ATOM 566 O O . PRO A 1 67 ? 4.062 -0.503 5.444 1.00 98.44 67 PRO A O 1
ATOM 569 N N . TRP A 1 68 ? 4.625 0.906 7.103 1.00 98.50 68 TRP A N 1
ATOM 570 C CA . TRP A 1 68 ? 5.598 1.661 6.305 1.00 98.50 68 TRP A 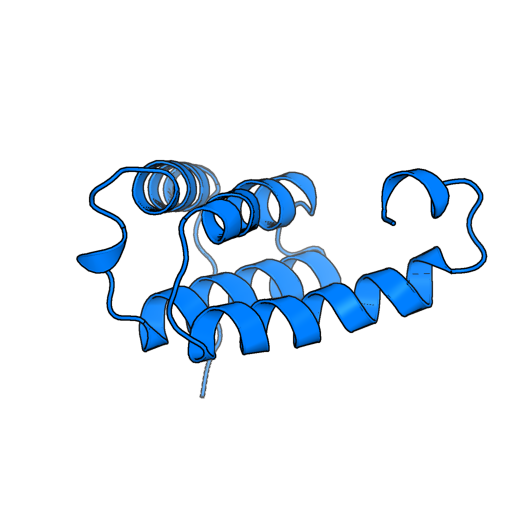CA 1
ATOM 571 C C . TRP A 1 68 ? 6.746 0.780 5.814 1.00 98.50 68 TRP A C 1
ATOM 573 O O . TRP A 1 68 ? 7.130 0.856 4.647 1.00 98.50 68 TRP A O 1
ATOM 583 N N . TYR A 1 69 ? 7.264 -0.101 6.672 1.00 98.12 69 TYR A N 1
ATOM 584 C CA . TYR A 1 69 ? 8.300 -1.054 6.288 1.00 98.12 69 TYR A CA 1
ATOM 585 C C . TYR A 1 69 ? 7.837 -1.972 5.145 1.00 98.12 69 TYR A C 1
ATOM 587 O O . TYR A 1 69 ? 8.541 -2.080 4.138 1.00 98.12 69 TYR A O 1
ATOM 595 N N . SER A 1 70 ? 6.638 -2.565 5.241 1.00 97.75 70 SER A N 1
ATOM 596 C CA . SER A 1 70 ? 6.057 -3.365 4.148 1.00 97.75 70 SER A CA 1
ATOM 597 C C . SER A 1 70 ? 5.941 -2.567 2.847 1.00 97.75 70 SER A C 1
ATOM 599 O O . SER A 1 70 ? 6.288 -3.064 1.772 1.00 97.75 70 SER A O 1
ATOM 601 N N . ALA A 1 71 ? 5.503 -1.309 2.934 1.00 98.00 71 ALA A N 1
ATOM 602 C CA . ALA A 1 71 ? 5.376 -0.438 1.773 1.00 98.00 71 ALA A CA 1
ATOM 603 C C . ALA A 1 71 ? 6.728 -0.177 1.101 1.00 98.00 71 ALA A C 1
ATOM 605 O O . ALA A 1 71 ? 6.846 -0.335 -0.114 1.00 98.00 71 ALA A O 1
ATOM 606 N N . PHE A 1 72 ? 7.767 0.157 1.872 1.00 97.50 72 PHE A N 1
ATOM 607 C CA . PHE A 1 72 ? 9.104 0.400 1.328 1.00 97.50 72 PHE A CA 1
ATOM 608 C C . PHE A 1 72 ? 9.702 -0.840 0.658 1.00 97.50 72 PHE A C 1
ATOM 610 O O . PHE A 1 72 ? 10.326 -0.713 -0.396 1.00 97.50 72 PHE A O 1
ATOM 617 N N . GLN A 1 73 ? 9.471 -2.039 1.201 1.00 95.44 73 GLN A N 1
ATOM 618 C CA . GLN A 1 73 ? 9.908 -3.283 0.557 1.00 95.44 73 GLN A CA 1
ATOM 619 C C . GLN A 1 73 ? 9.253 -3.473 -0.819 1.00 95.44 73 GLN A C 1
ATOM 621 O O . GLN A 1 73 ? 9.930 -3.775 -1.808 1.00 95.44 73 GLN A O 1
ATOM 626 N N . GLY A 1 74 ? 7.939 -3.255 -0.910 1.00 94.56 74 GLY A N 1
ATOM 627 C CA . GLY A 1 74 ? 7.213 -3.378 -2.171 1.00 94.56 74 GLY A CA 1
ATOM 628 C C . GLY A 1 74 ? 7.557 -2.274 -3.179 1.00 94.56 74 GLY A C 1
ATOM 629 O O . GLY A 1 74 ? 7.810 -2.573 -4.349 1.00 94.56 74 GLY A O 1
ATOM 630 N N . LEU A 1 75 ? 7.645 -1.017 -2.734 1.00 95.94 75 LEU A N 1
ATOM 631 C CA . LEU A 1 75 ? 8.008 0.134 -3.570 1.00 95.94 75 LEU A CA 1
ATOM 632 C C . LEU A 1 75 ? 9.463 0.085 -4.036 1.00 95.94 75 LEU A C 1
ATOM 634 O O . LEU A 1 75 ? 9.744 0.494 -5.159 1.00 95.94 75 LEU A O 1
ATOM 638 N N . GLY A 1 76 ? 10.380 -0.479 -3.247 1.00 95.75 76 GLY A N 1
ATOM 639 C CA . GLY A 1 76 ? 11.774 -0.660 -3.654 1.00 95.75 76 GLY A CA 1
ATOM 640 C C . GLY A 1 76 ? 11.915 -1.522 -4.913 1.00 95.75 76 GLY A C 1
ATOM 641 O O . GLY A 1 76 ? 12.813 -1.300 -5.724 1.00 95.75 76 GLY A O 1
ATOM 642 N 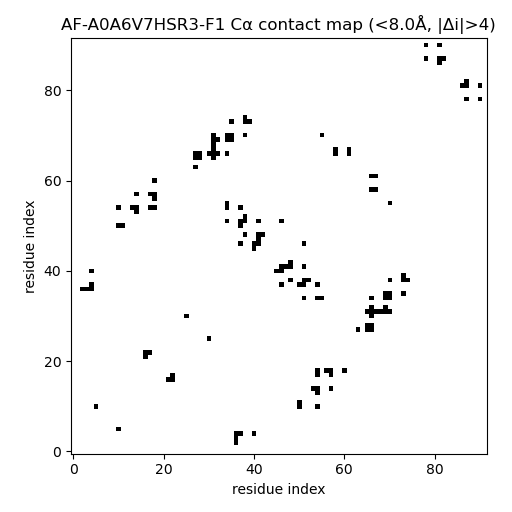N . PHE A 1 77 ? 11.007 -2.479 -5.131 1.00 93.31 77 PHE A N 1
ATOM 643 C CA . PHE A 1 77 ? 10.938 -3.206 -6.401 1.00 93.31 77 PHE A CA 1
ATOM 644 C C . PHE A 1 77 ? 10.521 -2.295 -7.561 1.00 93.31 77 PHE A C 1
ATOM 646 O O . PHE A 1 77 ? 11.192 -2.291 -8.592 1.00 93.31 77 PHE A O 1
ATOM 653 N N . LEU A 1 78 ? 9.455 -1.506 -7.386 1.00 92.44 78 LEU A N 1
ATOM 654 C CA . LEU A 1 78 ? 8.997 -0.569 -8.415 1.00 92.44 78 LEU A CA 1
ATOM 655 C C . LEU A 1 78 ? 10.067 0.467 -8.740 1.00 92.44 78 LEU A C 1
ATOM 657 O O . LEU A 1 78 ? 10.327 0.710 -9.911 1.00 92.44 78 LEU A O 1
ATOM 661 N N . GLN A 1 79 ? 10.755 0.996 -7.732 1.00 94.3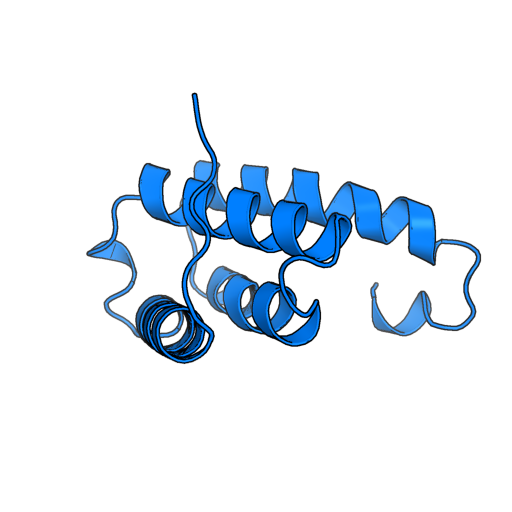8 79 GLN A N 1
ATOM 662 C CA . GLN A 1 79 ? 11.868 1.916 -7.923 1.00 94.38 79 GLN A CA 1
ATOM 663 C C . GLN A 1 79 ? 12.941 1.314 -8.837 1.00 94.38 79 GLN A C 1
ATOM 665 O O . GLN A 1 79 ? 13.370 1.971 -9.779 1.00 94.38 79 GLN A O 1
ATOM 670 N N . ARG A 1 80 ? 13.343 0.055 -8.607 1.00 93.25 80 ARG A N 1
ATOM 671 C CA . ARG A 1 80 ? 14.350 -0.627 -9.440 1.00 93.25 80 ARG A CA 1
ATOM 672 C C . ARG A 1 80 ? 13.882 -0.832 -10.878 1.00 93.25 80 ARG A C 1
ATOM 674 O O . ARG A 1 80 ? 14.662 -0.613 -11.796 1.00 93.25 80 ARG A O 1
ATOM 681 N N . VAL A 1 81 ? 12.631 -1.247 -11.074 1.00 92.25 81 VAL A N 1
ATOM 682 C CA . VAL A 1 81 ? 12.082 -1.512 -12.415 1.00 92.25 81 VAL A CA 1
ATOM 683 C C . VAL A 1 81 ? 11.844 -0.217 -13.189 1.00 92.25 81 VAL A C 1
ATOM 685 O O . VAL A 1 81 ? 12.071 -0.161 -14.394 1.00 92.25 81 VAL A O 1
ATOM 688 N N . LEU A 1 82 ? 11.405 0.837 -12.503 1.00 93.50 82 LEU A N 1
ATOM 689 C CA . LEU A 1 82 ? 11.070 2.111 -13.124 1.00 93.50 82 LEU A CA 1
ATOM 690 C C . LEU A 1 82 ? 12.283 3.021 -13.313 1.00 93.50 82 LEU A C 1
ATOM 692 O O . LEU A 1 82 ? 12.175 3.940 -14.116 1.00 93.50 82 LEU A O 1
ATOM 696 N N . ALA A 1 83 ? 13.416 2.781 -12.647 1.00 92.5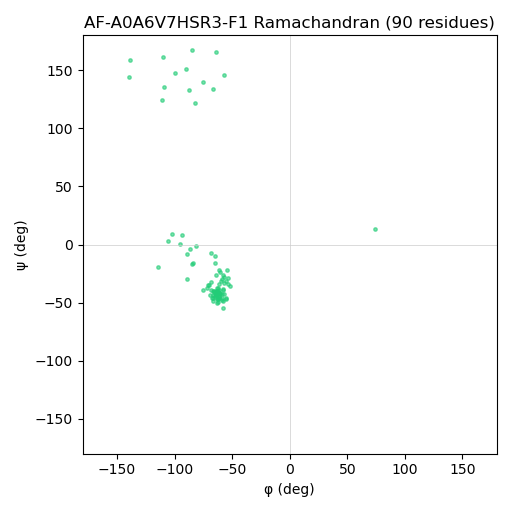0 83 ALA A N 1
ATOM 697 C CA . ALA A 1 83 ? 14.577 3.680 -12.635 1.00 92.50 83 ALA A CA 1
ATOM 698 C C . ALA A 1 83 ? 15.079 4.111 -14.025 1.00 92.50 83 ALA A C 1
ATOM 700 O O . ALA A 1 83 ? 15.515 5.246 -14.193 1.00 92.50 83 ALA A O 1
ATOM 701 N N . SER A 1 84 ? 15.019 3.227 -15.024 1.00 89.19 84 SER A N 1
ATOM 702 C CA . SER A 1 84 ? 15.453 3.510 -16.402 1.00 89.19 84 SER A CA 1
ATOM 703 C C . SER A 1 84 ? 14.316 3.957 -17.329 1.00 89.19 84 SER A C 1
ATOM 705 O O . SER A 1 84 ? 14.532 4.203 -18.516 1.00 89.19 84 SER A O 1
ATOM 707 N N . SER A 1 85 ? 13.091 4.051 -16.812 1.00 92.94 85 SER A N 1
ATOM 708 C CA . SER A 1 85 ? 11.905 4.376 -17.596 1.00 92.94 85 SER A CA 1
ATOM 709 C C . SER A 1 85 ? 11.655 5.884 -17.657 1.00 92.94 85 SER A C 1
ATOM 711 O O . SER A 1 85 ? 11.918 6.625 -16.710 1.00 92.94 85 SER A O 1
ATOM 713 N N . LYS A 1 86 ? 11.036 6.343 -18.752 1.00 91.56 86 LYS A N 1
ATOM 714 C CA . LYS A 1 86 ? 10.599 7.745 -18.895 1.00 91.56 86 LYS A CA 1
ATOM 715 C C . LYS A 1 86 ? 9.567 8.162 -17.840 1.00 91.56 86 LYS A C 1
ATOM 717 O O . LYS A 1 86 ? 9.421 9.347 -17.578 1.00 91.56 86 LYS A O 1
ATOM 722 N N . ILE A 1 87 ? 8.857 7.199 -17.247 1.00 91.44 87 ILE A N 1
ATOM 723 C CA . ILE A 1 87 ? 7.810 7.440 -16.245 1.00 91.44 87 ILE A CA 1
ATOM 724 C C . ILE A 1 87 ? 8.355 7.542 -14.815 1.00 91.44 87 ILE A C 1
ATOM 726 O O . ILE A 1 87 ? 7.590 7.848 -13.904 1.00 91.44 87 ILE A O 1
ATOM 730 N N . TYR A 1 88 ? 9.659 7.330 -14.600 1.00 91.19 88 TYR A N 1
ATOM 731 C CA . TYR A 1 88 ? 10.277 7.399 -13.271 1.00 91.19 88 TYR A CA 1
ATOM 732 C C . TYR A 1 88 ? 10.056 8.745 -12.572 1.00 91.19 88 TYR A C 1
ATOM 734 O O . TYR A 1 88 ? 9.884 8.792 -11.357 1.00 91.19 88 TYR A O 1
ATOM 742 N N . SER A 1 89 ? 9.993 9.838 -13.339 1.00 90.62 89 SER A N 1
ATOM 743 C CA . SER A 1 89 ? 9.713 11.176 -12.810 1.00 90.62 89 SER A CA 1
ATOM 744 C C . SER A 1 89 ? 8.370 11.275 -12.090 1.00 90.62 89 SER A C 1
ATOM 746 O O . SER A 1 89 ? 8.247 12.076 -11.176 1.00 90.62 89 SER A O 1
ATOM 748 N N . ASN A 1 90 ? 7.381 10.468 -12.487 1.00 90.19 90 ASN A N 1
ATOM 749 C CA . ASN A 1 90 ? 6.050 10.453 -11.874 1.00 90.19 90 ASN A CA 1
ATOM 750 C C . ASN A 1 90 ? 5.996 9.562 -10.625 1.00 90.19 90 ASN A C 1
ATOM 752 O O . ASN A 1 90 ? 5.022 9.614 -9.882 1.00 90.19 90 ASN A O 1
ATOM 756 N N . PHE A 1 91 ? 6.996 8.695 -10.445 1.00 86.50 91 PHE A N 1
ATOM 757 C CA . PHE A 1 91 ? 7.104 7.791 -9.303 1.00 86.50 91 PHE A CA 1
ATOM 758 C C . PHE A 1 91 ? 7.857 8.422 -8.123 1.00 86.50 91 PHE A C 1
ATOM 760 O O . PHE A 1 91 ? 7.600 8.045 -6.983 1.00 86.50 91 PHE A O 1
ATOM 767 N N . LYS A 1 92 ? 8.798 9.333 -8.406 1.00 79.38 92 LYS A N 1
ATOM 768 C CA . LYS A 1 92 ? 9.617 10.030 -7.406 1.00 79.38 92 LYS A CA 1
ATOM 769 C C . LYS A 1 92 ? 8.800 10.983 -6.531 1.00 79.38 92 LYS A C 1
ATOM 771 O O . LYS A 1 92 ? 7.921 11.680 -7.078 1.00 79.38 92 LYS A O 1
#